Protein AF-A0A9E3ITK4-F1 (afdb_monomer)

Mean predicted aligned error: 8.43 Å

Foldseek 3Di:
DVLQVLCVVQNDPLLNQLSVLLVVLVVQLVVLVVPDPPSLVSSLVSLVVSLVSLVVSCVPDPDNLSVVLSVLSVQLSVLSVVCVVPVVPDPVVSVVSNVVSSVSNSVSSSVNSVCRVVVVVVVVPPPPDDVPPPDD

Structure (mmCIF, N/CA/C/O backbone):
data_AF-A0A9E3ITK4-F1
#
_entry.id   AF-A0A9E3ITK4-F1
#
loop_
_atom_site.group_PDB
_atom_site.id
_atom_site.type_symbol
_atom_site.label_atom_id
_atom_site.label_alt_id
_atom_site.label_comp_id
_atom_site.label_asym_id
_atom_site.label_entity_id
_atom_site.label_seq_id
_atom_site.pdbx_PDB_ins_code
_atom_site.Cartn_x
_atom_site.Cartn_y
_atom_site.Cartn_z
_atom_site.occupancy
_atom_site.B_iso_or_equiv
_atom_site.auth_seq_id
_atom_site.auth_comp_id
_atom_site.auth_asym_id
_atom_site.auth_atom_id
_atom_site.pdbx_PDB_model_num
ATOM 1 N N . MET A 1 1 ? -9.768 1.863 -11.732 1.00 57.06 1 MET A N 1
ATOM 2 C CA . MET A 1 1 ? -10.093 1.076 -12.948 1.00 57.06 1 MET A CA 1
ATOM 3 C C . MET A 1 1 ? -9.324 1.524 -14.190 1.00 57.06 1 MET A C 1
ATOM 5 O O . MET A 1 1 ? -8.684 0.682 -14.803 1.00 57.06 1 MET A O 1
ATOM 9 N N . THR A 1 2 ? -9.279 2.815 -14.541 1.00 59.16 2 THR A N 1
ATOM 10 C CA . THR A 1 2 ? -8.422 3.322 -15.643 1.00 59.16 2 THR A CA 1
ATOM 11 C C . THR A 1 2 ? -6.934 3.012 -15.437 1.00 59.16 2 THR A C 1
ATOM 13 O O . THR A 1 2 ? -6.261 2.573 -16.364 1.00 59.16 2 THR A O 1
ATOM 16 N N . VAL A 1 3 ? -6.450 3.140 -14.198 1.00 62.59 3 VAL A N 1
ATOM 17 C CA . VAL A 1 3 ? -5.078 2.779 -13.801 1.00 62.59 3 VAL A CA 1
ATOM 18 C C . VAL A 1 3 ? -4.764 1.307 -14.089 1.00 62.59 3 VAL A C 1
ATOM 20 O O . VAL A 1 3 ? -3.718 0.998 -14.653 1.00 62.59 3 VAL A O 1
ATOM 23 N N . CYS A 1 4 ? -5.693 0.398 -13.794 1.00 59.06 4 CYS A N 1
ATOM 24 C CA . CYS A 1 4 ? -5.504 -1.034 -14.019 1.00 59.06 4 CYS A CA 1
ATOM 25 C C . CYS A 1 4 ? -5.367 -1.354 -15.513 1.00 59.06 4 CYS A C 1
ATOM 27 O O . CYS A 1 4 ? -4.495 -2.121 -15.906 1.00 59.06 4 CYS A O 1
ATOM 29 N N . VAL A 1 5 ? -6.165 -0.695 -16.359 1.00 62.72 5 VAL A N 1
ATOM 30 C CA . VAL A 1 5 ? -6.051 -0.808 -17.821 1.00 62.72 5 VAL A CA 1
ATOM 31 C C . VAL A 1 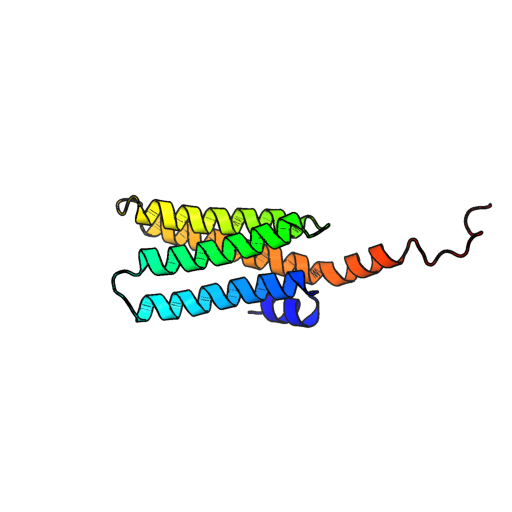5 ? -4.691 -0.294 -18.296 1.00 62.72 5 VAL A C 1
ATOM 33 O O . VAL A 1 5 ? -4.023 -0.962 -19.083 1.00 62.72 5 VAL A O 1
ATOM 36 N N . THR A 1 6 ? -4.229 0.850 -17.777 1.00 60.69 6 THR A N 1
ATOM 37 C CA . THR A 1 6 ? -2.898 1.372 -18.124 1.00 60.69 6 THR A CA 1
ATOM 38 C C . THR A 1 6 ? -1.759 0.473 -17.650 1.00 60.69 6 THR A C 1
ATOM 40 O O . THR A 1 6 ? -0.78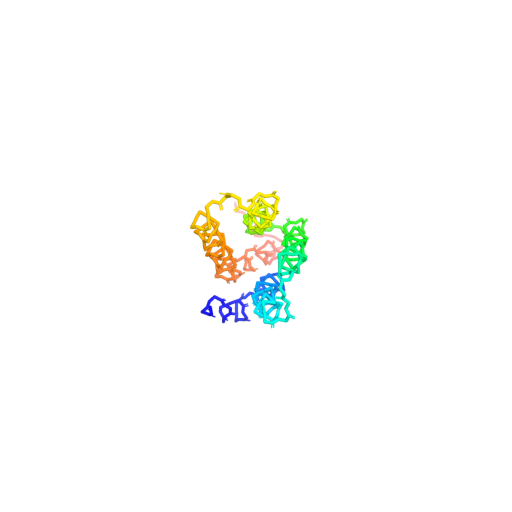1 0.330 -18.375 1.00 60.69 6 THR A O 1
ATOM 43 N N . ALA A 1 7 ? -1.883 -0.174 -16.490 1.00 60.31 7 ALA A N 1
ATOM 44 C CA . ALA A 1 7 ? -0.883 -1.107 -15.979 1.00 60.31 7 ALA A CA 1
ATOM 45 C C . ALA A 1 7 ? -0.829 -2.400 -16.803 1.00 60.31 7 ALA A C 1
ATOM 47 O O . ALA A 1 7 ? 0.252 -2.889 -17.117 1.00 60.31 7 ALA A O 1
ATOM 48 N N . VAL A 1 8 ? -1.974 -2.923 -17.245 1.00 60.84 8 VAL A N 1
ATOM 49 C CA . VAL A 1 8 ? -2.009 -4.091 -18.141 1.00 60.84 8 VAL A CA 1
ATOM 50 C C . VAL A 1 8 ? -1.394 -3.755 -19.505 1.00 60.84 8 VAL A C 1
ATOM 52 O O . VAL A 1 8 ? -0.601 -4.538 -20.034 1.00 60.84 8 VAL A O 1
ATOM 55 N N . TRP A 1 9 ? -1.709 -2.580 -20.060 1.00 54.53 9 TRP A N 1
ATOM 56 C CA . TRP A 1 9 ? -1.233 -2.163 -21.384 1.00 54.53 9 TRP A CA 1
ATOM 57 C C . TRP A 1 9 ? 0.206 -1.630 -21.420 1.00 54.53 9 TRP A C 1
ATOM 59 O O . TRP A 1 9 ? 0.861 -1.766 -22.449 1.00 54.53 9 TRP A O 1
ATOM 69 N N . ARG A 1 10 ? 0.703 -1.001 -20.348 1.00 59.69 10 ARG A N 1
ATOM 70 C CA . ARG A 1 10 ? 2.024 -0.334 -20.322 1.00 59.69 10 ARG A CA 1
ATOM 71 C C . ARG A 1 10 ? 2.942 -0.763 -19.181 1.00 59.69 10 ARG A C 1
ATOM 73 O O . ARG A 1 10 ? 4.135 -0.479 -19.249 1.00 59.69 10 ARG A O 1
ATOM 80 N N . GLY A 1 11 ? 2.413 -1.408 -18.146 1.00 59.12 11 GLY A N 1
ATOM 81 C CA . GLY A 1 11 ? 3.197 -1.911 -17.022 1.00 59.12 11 GLY A CA 1
ATOM 82 C C . GLY A 1 11 ? 4.000 -3.155 -17.395 1.00 59.12 11 GLY A C 1
ATOM 83 O O . GLY A 1 11 ? 3.577 -3.960 -18.232 1.00 59.12 11 GLY A O 1
ATOM 84 N N . ARG A 1 12 ? 5.165 -3.303 -16.764 1.00 71.50 12 ARG A N 1
ATOM 85 C CA . ARG A 1 12 ? 5.997 -4.509 -16.794 1.00 71.50 12 ARG A CA 1
ATOM 86 C C . ARG A 1 12 ? 5.543 -5.435 -15.655 1.00 71.50 12 ARG A C 1
ATOM 88 O O . ARG A 1 12 ? 4.490 -5.225 -15.050 1.00 71.50 12 ARG A O 1
ATOM 95 N N . ASP A 1 13 ? 6.302 -6.491 -15.386 1.00 78.94 13 ASP A N 1
ATOM 96 C CA . ASP A 1 13 ? 5.897 -7.538 -14.440 1.00 78.94 13 ASP A CA 1
ATOM 97 C C . ASP A 1 13 ? 5.666 -7.005 -13.013 1.00 78.94 13 ASP A C 1
ATOM 99 O O . ASP A 1 13 ? 4.706 -7.411 -12.359 1.00 78.94 13 ASP A O 1
ATOM 103 N N . GLU A 1 14 ? 6.466 -6.036 -12.554 1.00 85.62 14 GLU A N 1
ATOM 104 C CA . GLU A 1 14 ? 6.327 -5.434 -11.219 1.00 85.62 14 GLU A CA 1
ATOM 105 C C . GLU A 1 14 ? 5.077 -4.550 -11.092 1.00 85.62 14 GLU A C 1
ATOM 107 O O . GLU A 1 14 ? 4.343 -4.660 -10.110 1.00 85.62 14 GLU A O 1
ATOM 112 N N . GLU A 1 15 ? 4.780 -3.696 -12.081 1.00 85.81 15 GLU A N 1
ATOM 113 C CA . GLU A 1 15 ? 3.583 -2.844 -12.046 1.00 85.81 15 GLU A CA 1
ATOM 1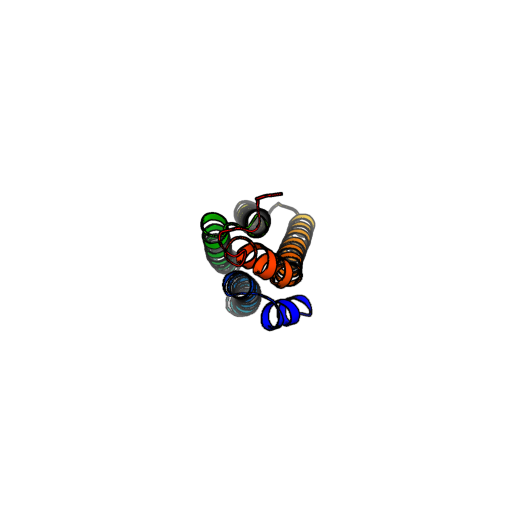14 C C . GLU A 1 15 ? 2.299 -3.675 -12.175 1.00 85.81 15 GLU A C 1
ATOM 116 O O . GLU A 1 15 ? 1.283 -3.366 -11.543 1.00 85.81 15 GLU A O 1
ATOM 121 N N . ARG A 1 16 ? 2.345 -4.758 -12.963 1.00 85.31 16 ARG A N 1
ATOM 122 C CA . ARG A 1 16 ? 1.244 -5.724 -13.083 1.00 85.31 16 ARG A CA 1
ATOM 123 C C . ARG A 1 16 ? 1.010 -6.460 -11.772 1.00 85.31 16 ARG A C 1
ATOM 125 O O . ARG A 1 16 ? -0.141 -6.564 -11.360 1.00 85.31 16 ARG A O 1
ATOM 132 N N . LEU A 1 17 ? 2.073 -6.912 -11.102 1.00 89.31 17 LEU A N 1
ATOM 133 C CA . LEU A 1 17 ? 1.975 -7.563 -9.796 1.00 89.31 17 LEU A CA 1
ATOM 134 C C . LEU A 1 17 ? 1.410 -6.612 -8.733 1.00 89.31 17 LEU A C 1
ATOM 136 O O . LEU A 1 17 ? 0.480 -6.990 -8.027 1.00 89.31 17 LEU A O 1
ATOM 140 N N . ALA A 1 18 ? 1.904 -5.372 -8.661 1.00 91.25 18 ALA A N 1
ATOM 141 C CA . ALA A 1 18 ? 1.385 -4.363 -7.736 1.00 91.25 18 ALA A CA 1
ATOM 142 C C . ALA A 1 18 ? -0.104 -4.071 -7.987 1.00 91.25 18 ALA A C 1
ATOM 144 O O . ALA A 1 18 ? -0.903 -4.047 -7.057 1.00 91.25 18 ALA A O 1
ATOM 145 N N . THR A 1 19 ? -0.496 -3.907 -9.254 1.00 89.31 19 THR A N 1
ATOM 146 C CA . THR A 1 19 ? -1.905 -3.701 -9.629 1.00 89.31 19 THR A CA 1
ATOM 147 C C . THR A 1 19 ? -2.766 -4.907 -9.265 1.00 89.31 19 THR A C 1
ATOM 149 O O . THR A 1 19 ? -3.887 -4.740 -8.790 1.00 89.31 19 THR A O 1
ATOM 152 N N . ALA A 1 20 ? -2.262 -6.120 -9.501 1.00 89.31 20 ALA A N 1
ATOM 153 C CA . ALA A 1 20 ? -2.967 -7.350 -9.173 1.00 89.31 20 ALA A CA 1
ATOM 154 C C . ALA A 1 20 ? -3.158 -7.500 -7.660 1.00 89.31 20 ALA A C 1
ATOM 156 O O . ALA A 1 20 ? -4.247 -7.883 -7.247 1.00 89.31 20 ALA A O 1
ATOM 157 N N . ALA A 1 21 ? -2.152 -7.147 -6.854 1.00 92.12 21 ALA A N 1
ATOM 158 C CA . ALA A 1 21 ? -2.256 -7.136 -5.398 1.00 92.12 21 ALA A CA 1
ATOM 159 C C . ALA A 1 21 ? -3.360 -6.178 -4.922 1.00 92.12 21 ALA A C 1
ATOM 161 O O . ALA A 1 21 ? -4.270 -6.639 -4.247 1.00 92.12 21 ALA A O 1
ATOM 162 N N . ILE A 1 22 ? -3.370 -4.922 -5.398 1.00 92.00 22 ILE A N 1
ATOM 163 C CA . ILE A 1 22 ? -4.415 -3.929 -5.059 1.00 92.00 22 ILE A CA 1
ATOM 164 C C . ILE A 1 22 ? -5.821 -4.432 -5.420 1.00 92.00 22 ILE A C 1
ATOM 166 O O . ILE A 1 22 ? -6.782 -4.248 -4.678 1.00 92.00 22 ILE A O 1
ATOM 170 N N . LEU A 1 23 ? -5.977 -5.054 -6.592 1.00 89.88 23 LEU A N 1
ATOM 171 C CA . LEU A 1 23 ? -7.278 -5.578 -7.019 1.00 89.88 23 LEU A CA 1
ATOM 172 C C . LEU A 1 23 ? -7.706 -6.811 -6.219 1.00 89.88 23 LEU A C 1
ATOM 174 O O . LEU A 1 23 ? -8.896 -6.973 -5.946 1.00 89.88 23 LEU A O 1
ATOM 178 N N . ALA A 1 24 ? -6.757 -7.688 -5.889 1.00 90.62 24 ALA A N 1
ATOM 179 C CA . ALA A 1 24 ? -7.011 -8.883 -5.100 1.00 90.62 24 ALA A CA 1
ATOM 180 C C . ALA A 1 24 ? -7.409 -8.516 -3.670 1.00 90.62 24 ALA A C 1
ATOM 182 O O . ALA A 1 24 ? -8.398 -9.047 -3.178 1.00 90.62 24 ALA A O 1
ATOM 183 N N . ASP A 1 25 ? -6.690 -7.582 -3.057 1.00 90.94 25 ASP A N 1
ATOM 184 C CA . ASP A 1 25 ? -6.974 -7.026 -1.739 1.00 90.94 25 ASP A CA 1
ATOM 185 C C . ASP A 1 25 ? -8.408 -6.494 -1.649 1.00 90.94 25 ASP A C 1
ATOM 187 O O . ASP A 1 25 ? -9.226 -7.022 -0.893 1.00 90.94 25 ASP A O 1
ATOM 191 N N . TRP A 1 26 ? -8.776 -5.587 -2.558 1.00 89.88 26 TRP A N 1
ATOM 192 C CA . TRP A 1 26 ? -10.127 -5.033 -2.621 1.00 89.88 26 TRP A CA 1
ATOM 193 C C . TRP A 1 26 ? -11.213 -6.110 -2.793 1.00 89.88 26 TRP A C 1
ATOM 195 O O . TRP A 1 26 ? -12.269 -6.064 -2.156 1.00 89.88 26 TRP A O 1
ATOM 205 N N . ALA A 1 27 ? -10.968 -7.109 -3.649 1.00 88.62 27 ALA A N 1
ATOM 206 C CA . ALA A 1 27 ? -11.909 -8.203 -3.873 1.00 88.62 27 ALA A CA 1
ATOM 207 C C . ALA A 1 27 ? -12.050 -9.116 -2.642 1.00 88.62 27 ALA A C 1
ATOM 209 O O . ALA A 1 27 ? -13.168 -9.510 -2.289 1.00 88.62 27 ALA A O 1
ATOM 210 N N . LEU A 1 28 ? -10.936 -9.440 -1.980 1.00 87.56 28 LEU A N 1
ATOM 211 C CA . LEU A 1 28 ? -10.924 -10.245 -0.762 1.00 87.56 28 LEU A CA 1
ATOM 212 C C . LEU A 1 28 ? -11.594 -9.500 0.395 1.00 87.56 28 LEU A C 1
ATOM 214 O O . LEU A 1 28 ? -12.381 -10.113 1.115 1.00 87.56 28 LEU A O 1
ATOM 218 N N . ALA A 1 29 ? -11.374 -8.191 0.531 1.00 85.44 29 ALA A N 1
ATOM 219 C CA . ALA A 1 29 ? -12.018 -7.369 1.550 1.00 85.44 29 ALA A CA 1
ATOM 220 C C . ALA A 1 29 ? -13.554 -7.416 1.433 1.00 85.44 29 ALA A C 1
ATOM 222 O O . ALA A 1 29 ? -14.247 -7.645 2.426 1.00 85.44 29 ALA A O 1
ATOM 223 N N . ILE A 1 30 ? -14.106 -7.308 0.214 1.00 85.38 30 ILE A N 1
ATOM 224 C CA . ILE A 1 30 ? -15.557 -7.455 -0.030 1.00 85.38 30 ILE A CA 1
ATOM 225 C C . ILE A 1 30 ? -16.054 -8.842 0.385 1.00 85.38 30 ILE A C 1
ATOM 227 O O . ILE A 1 30 ? -17.142 -8.970 0.953 1.00 85.38 30 ILE A O 1
ATOM 231 N N . PHE A 1 31 ? -15.287 -9.887 0.074 1.00 85.88 31 PHE A N 1
ATOM 232 C CA . PHE A 1 31 ?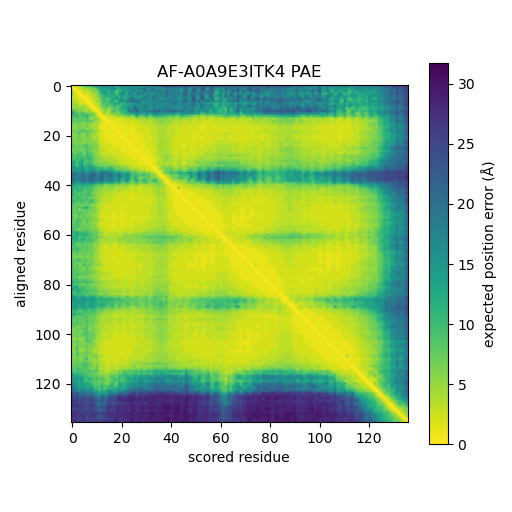 -15.653 -11.257 0.410 1.00 85.88 31 PHE A CA 1
ATOM 233 C C . PHE A 1 31 ? -15.654 -11.486 1.928 1.00 85.88 31 PHE A C 1
ATOM 235 O O . PHE A 1 31 ? -16.644 -11.982 2.467 1.00 85.88 31 PHE A O 1
ATOM 242 N N . VAL A 1 32 ? -14.595 -11.064 2.625 1.00 85.00 32 VAL A N 1
ATOM 243 C CA . VAL A 1 32 ? -14.460 -11.188 4.084 1.00 85.00 32 VAL A CA 1
ATOM 244 C C . VAL A 1 32 ? -15.544 -10.395 4.807 1.00 85.00 32 VAL A C 1
ATOM 246 O O . VAL A 1 32 ? -16.184 -10.934 5.709 1.00 85.00 32 VAL A O 1
ATOM 249 N N . TYR A 1 33 ? -15.828 -9.168 4.361 1.00 81.56 33 TYR A N 1
ATOM 250 C CA . TYR A 1 33 ? -16.888 -8.337 4.934 1.00 81.56 33 TYR A CA 1
ATOM 251 C C . TYR A 1 33 ? -18.269 -9.004 4.871 1.00 81.56 33 TYR A C 1
ATOM 253 O O . TYR A 1 33 ? -19.090 -8.833 5.767 1.00 81.56 33 TYR A O 1
ATOM 261 N N . ARG A 1 34 ? -18.541 -9.790 3.823 1.00 78.19 34 ARG A N 1
ATOM 262 C CA . ARG A 1 34 ? -19.812 -10.517 3.675 1.00 78.19 34 ARG A CA 1
ATOM 263 C C . ARG A 1 34 ? -19.874 -11.815 4.480 1.00 78.19 34 ARG A C 1
ATOM 265 O O . ARG A 1 34 ? -20.973 -12.313 4.709 1.00 78.19 34 ARG A O 1
ATOM 272 N N . ALA A 1 35 ? -18.729 -12.387 4.844 1.00 76.69 35 ALA A N 1
ATOM 273 C CA . ALA A 1 35 ? -18.642 -13.742 5.380 1.00 76.69 35 ALA A CA 1
ATOM 274 C C . ALA A 1 35 ? -18.633 -13.819 6.916 1.00 76.69 35 ALA A C 1
ATOM 276 O O . ALA A 1 35 ? -18.980 -14.868 7.457 1.00 76.69 35 ALA A O 1
ATOM 277 N N . SER A 1 36 ? -18.236 -12.760 7.630 1.00 69.19 36 SER A N 1
ATOM 278 C CA . SER A 1 36 ? -18.022 -12.814 9.084 1.00 69.19 36 SER A CA 1
ATOM 279 C C . SER A 1 36 ? -18.431 -11.524 9.802 1.00 69.19 36 SER A C 1
ATOM 281 O O . SER A 1 36 ? -18.512 -10.468 9.188 1.00 69.19 36 SER A O 1
ATOM 283 N N . GLN A 1 37 ? -18.686 -11.630 11.111 1.00 62.69 37 GLN A N 1
ATOM 284 C CA . GLN A 1 37 ? -18.802 -10.498 12.047 1.00 62.69 37 GLN A CA 1
ATOM 285 C C . GLN A 1 37 ? -17.431 -10.130 12.660 1.00 62.69 37 GLN A C 1
ATOM 287 O O . GLN A 1 37 ? -17.216 -8.993 13.062 1.00 62.69 37 GLN A O 1
ATOM 292 N N . GLU A 1 38 ? -16.479 -11.073 12.671 1.00 65.62 38 GLU A N 1
ATOM 293 C CA . GLU A 1 38 ? -15.075 -10.913 13.102 1.00 65.62 38 GLU A CA 1
ATOM 294 C C . GLU A 1 38 ? -14.213 -10.348 11.950 1.00 65.62 38 GLU A C 1
ATOM 296 O O . GLU A 1 38 ? -13.150 -10.861 11.600 1.00 65.62 38 GLU A O 1
ATOM 301 N N . THR A 1 39 ? -14.725 -9.321 11.273 1.00 67.62 39 THR A N 1
ATOM 302 C CA . THR A 1 39 ? -14.209 -8.818 9.989 1.00 67.62 39 THR A CA 1
ATOM 303 C C . THR A 1 39 ? -12.827 -8.170 10.105 1.00 67.62 39 THR A C 1
ATOM 305 O O . THR A 1 39 ? -12.059 -8.161 9.145 1.00 67.62 39 THR A O 1
ATOM 308 N N . GLN A 1 40 ? -12.485 -7.661 11.291 1.00 73.25 40 GLN A N 1
ATOM 309 C CA . GLN A 1 40 ? -11.282 -6.860 11.527 1.00 73.25 40 GLN A CA 1
ATOM 310 C C . GLN A 1 40 ? -9.983 -7.652 11.314 1.00 73.25 40 GLN A C 1
ATOM 312 O O . GLN A 1 40 ? -9.078 -7.171 10.639 1.00 73.25 40 GLN A O 1
ATOM 317 N N . TRP A 1 41 ? -9.902 -8.886 11.819 1.00 80.81 41 TRP A N 1
ATOM 318 C CA . TRP A 1 41 ? -8.697 -9.716 11.681 1.00 80.81 41 TRP A CA 1
ATOM 319 C C . TRP A 1 41 ? -8.511 -10.269 10.270 1.00 80.81 41 TRP A C 1
ATOM 321 O O . TRP A 1 41 ? -7.383 -10.434 9.812 1.00 80.81 41 TRP A O 1
ATOM 331 N N . GLY A 1 42 ? -9.616 -10.548 9.573 1.00 85.06 42 GLY A N 1
ATOM 332 C CA . GLY A 1 42 ? -9.574 -11.018 8.192 1.00 85.06 42 GLY A CA 1
ATOM 333 C C . GLY A 1 42 ? -9.011 -9.956 7.250 1.00 85.06 42 GLY A C 1
ATOM 334 O O . GLY A 1 42 ? -8.128 -10.274 6.461 1.00 85.06 42 GLY A O 1
ATOM 335 N N . ILE A 1 43 ? -9.475 -8.708 7.379 1.00 85.62 43 ILE A N 1
ATOM 336 C CA . ILE A 1 43 ? -8.966 -7.570 6.597 1.00 85.62 43 ILE A CA 1
ATOM 337 C C . ILE A 1 43 ? -7.485 -7.333 6.907 1.00 85.62 43 ILE A C 1
ATOM 339 O O . ILE A 1 43 ? -6.671 -7.381 5.992 1.00 85.62 43 ILE A O 1
ATOM 343 N N . LEU A 1 44 ? -7.108 -7.279 8.191 1.00 87.25 44 LEU A N 1
ATOM 344 C CA . LEU A 1 44 ? -5.716 -7.063 8.599 1.00 87.25 44 LEU A CA 1
ATOM 345 C C . LEU A 1 44 ? -4.733 -8.076 7.978 1.00 87.25 44 LEU A C 1
ATOM 347 O O . LEU A 1 44 ? -3.611 -7.724 7.613 1.00 87.25 44 LEU A O 1
ATOM 351 N N . MET A 1 45 ? -5.131 -9.348 7.856 1.00 90.00 45 MET A N 1
ATOM 352 C CA . MET A 1 45 ? -4.298 -10.381 7.226 1.00 90.00 45 MET A CA 1
ATOM 353 C C . MET A 1 45 ? -4.144 -10.179 5.713 1.00 90.00 45 MET A C 1
ATOM 355 O O . MET A 1 45 ? -3.085 -10.502 5.166 1.00 90.00 45 MET A O 1
ATOM 359 N N . ILE A 1 46 ? -5.173 -9.656 5.043 1.00 91.62 46 ILE A N 1
ATOM 360 C CA . ILE A 1 46 ? -5.125 -9.311 3.618 1.00 91.62 46 ILE A CA 1
ATOM 361 C C . ILE A 1 46 ? -4.168 -8.127 3.426 1.00 91.62 46 ILE A C 1
ATOM 363 O O . ILE A 1 46 ? -3.226 -8.249 2.638 1.00 91.62 46 ILE A O 1
ATOM 367 N N . ASP A 1 47 ? -4.293 -7.075 4.239 1.00 91.75 47 ASP A N 1
ATOM 368 C CA . ASP A 1 47 ? -3.419 -5.896 4.166 1.00 91.75 47 ASP A CA 1
ATOM 369 C C . ASP A 1 47 ? -1.961 -6.259 4.476 1.00 91.75 47 ASP A C 1
ATOM 371 O O . ASP A 1 47 ? -1.030 -5.765 3.839 1.00 91.75 47 ASP A O 1
ATOM 375 N N . CYS A 1 48 ? -1.732 -7.179 5.424 1.00 94.19 48 CYS A N 1
ATOM 376 C CA . CYS A 1 48 ? -0.399 -7.716 5.710 1.00 94.19 48 CYS A CA 1
ATOM 377 C C . CYS A 1 48 ? 0.214 -8.373 4.466 1.00 94.19 48 CYS A C 1
ATOM 379 O O . CYS A 1 48 ? 1.388 -8.152 4.155 1.00 94.19 48 CYS A O 1
ATOM 381 N N . ALA A 1 49 ? -0.570 -9.186 3.751 1.00 95.19 49 ALA A N 1
ATOM 382 C CA . ALA A 1 49 ? -0.120 -9.849 2.534 1.00 95.19 49 ALA A CA 1
ATOM 383 C C . ALA A 1 49 ? 0.147 -8.836 1.409 1.00 95.19 49 ALA A C 1
ATOM 385 O O . ALA A 1 49 ? 1.190 -8.914 0.753 1.00 95.19 49 ALA A O 1
ATOM 386 N N . GLN A 1 50 ? -0.739 -7.853 1.229 1.00 94.25 50 GLN A N 1
ATOM 387 C CA . GLN A 1 50 ? -0.556 -6.741 0.295 1.00 94.25 50 GLN A CA 1
ATOM 388 C C . GLN A 1 50 ? 0.730 -5.956 0.602 1.00 94.25 50 GLN A C 1
ATOM 390 O O . GLN A 1 50 ? 1.583 -5.778 -0.275 1.00 94.25 50 GLN A O 1
ATOM 395 N N . CYS A 1 51 ? 0.930 -5.558 1.859 1.00 95.19 51 CYS A N 1
ATOM 396 C CA . CYS A 1 51 ? 2.117 -4.832 2.299 1.00 95.19 51 CYS A CA 1
ATOM 397 C C . CYS A 1 51 ? 3.400 -5.651 2.079 1.00 95.19 51 CYS A C 1
ATOM 399 O O . CYS A 1 51 ? 4.414 -5.103 1.641 1.00 95.19 51 CYS A O 1
ATOM 401 N N . ALA A 1 52 ? 3.372 -6.966 2.321 1.00 96.38 52 ALA A N 1
ATOM 402 C CA . ALA A 1 52 ? 4.512 -7.843 2.061 1.00 96.38 52 ALA A CA 1
ATOM 403 C C . ALA A 1 52 ? 4.882 -7.885 0.569 1.00 96.38 52 ALA A C 1
ATOM 405 O O . ALA A 1 52 ? 6.067 -7.829 0.229 1.00 96.38 52 ALA A O 1
ATOM 406 N N . VAL A 1 53 ? 3.887 -7.925 -0.326 1.00 95.50 53 VAL A N 1
ATOM 407 C CA . VAL A 1 53 ? 4.116 -7.839 -1.777 1.00 95.50 53 VAL A CA 1
ATOM 408 C C . VAL A 1 53 ? 4.743 -6.495 -2.141 1.00 95.50 53 VAL A C 1
ATOM 410 O O . VAL A 1 53 ? 5.743 -6.471 -2.857 1.00 95.50 53 VAL A O 1
ATOM 413 N N . PHE A 1 54 ? 4.230 -5.375 -1.629 1.00 96.19 54 PHE A N 1
ATOM 414 C CA . PHE A 1 54 ? 4.796 -4.059 -1.947 1.00 96.19 54 PHE A CA 1
ATOM 415 C C . PHE A 1 54 ? 6.222 -3.888 -1.430 1.00 96.19 54 PHE A C 1
ATOM 417 O O . PHE A 1 54 ? 7.074 -3.391 -2.164 1.00 96.19 54 PHE A O 1
ATOM 424 N N . LEU A 1 55 ? 6.513 -4.353 -0.213 1.00 95.88 55 LEU A N 1
ATOM 425 C CA . LEU A 1 55 ? 7.872 -4.362 0.331 1.00 95.88 55 LEU A CA 1
ATOM 426 C C . LEU A 1 55 ? 8.808 -5.221 -0.520 1.00 95.88 55 LEU A C 1
ATOM 428 O O . LEU A 1 55 ? 9.923 -4.806 -0.830 1.00 95.88 55 LEU A O 1
ATOM 432 N N . TRP A 1 56 ? 8.351 -6.396 -0.948 1.00 96.38 56 TRP A N 1
ATOM 433 C CA . TRP A 1 56 ? 9.122 -7.268 -1.826 1.00 96.38 56 TRP A CA 1
ATOM 434 C C . TRP A 1 56 ? 9.460 -6.596 -3.164 1.00 96.38 56 TRP A C 1
ATOM 436 O O . TRP A 1 56 ? 10.606 -6.686 -3.610 1.00 96.38 56 TRP A O 1
ATOM 446 N N . ILE A 1 57 ? 8.504 -5.880 -3.772 1.00 93.19 57 ILE A N 1
ATOM 447 C CA . ILE A 1 57 ? 8.746 -5.096 -4.994 1.00 93.19 57 ILE A CA 1
ATOM 448 C C . ILE A 1 57 ? 9.735 -3.961 -4.696 1.00 93.19 57 ILE A C 1
ATOM 450 O O . ILE A 1 57 ? 10.705 -3.786 -5.429 1.00 93.19 57 ILE A O 1
ATOM 454 N N . ALA A 1 58 ? 9.546 -3.218 -3.602 1.00 94.62 58 ALA A N 1
ATOM 455 C CA . ALA A 1 58 ? 10.395 -2.084 -3.231 1.00 94.62 58 ALA A CA 1
ATOM 456 C C . ALA A 1 58 ? 11.860 -2.469 -2.990 1.00 94.62 58 ALA A C 1
ATOM 458 O O . ALA A 1 58 ? 12.756 -1.696 -3.316 1.00 94.62 58 ALA A O 1
ATOM 459 N N . LEU A 1 59 ? 12.114 -3.665 -2.454 1.00 93.94 59 LEU A N 1
ATOM 460 C CA . LEU A 1 59 ? 13.468 -4.160 -2.192 1.00 93.94 59 LEU A CA 1
ATOM 461 C C . LEU A 1 59 ? 14.185 -4.696 -3.439 1.00 93.94 59 LEU A C 1
ATOM 463 O O . LEU A 1 59 ? 15.400 -4.882 -3.404 1.00 93.94 59 LEU A O 1
ATOM 467 N N . ARG A 1 60 ? 13.455 -4.994 -4.519 1.00 90.31 60 ARG A N 1
ATOM 468 C CA . ARG A 1 60 ? 14.012 -5.600 -5.743 1.00 90.31 60 ARG A CA 1
ATOM 469 C C . ARG A 1 60 ? 14.040 -4.655 -6.926 1.00 90.31 60 ARG A C 1
ATOM 471 O O . ARG A 1 60 ? 14.917 -4.786 -7.778 1.00 90.31 60 ARG A O 1
ATOM 478 N N . SER A 1 61 ? 13.099 -3.721 -6.974 1.00 87.31 61 SER A N 1
ATOM 479 C CA . SER A 1 61 ? 13.003 -2.794 -8.083 1.00 87.31 61 SER A CA 1
ATOM 480 C C . SER A 1 61 ? 14.172 -1.808 -8.042 1.00 87.31 61 SER A C 1
ATOM 482 O O . SER A 1 61 ? 14.394 -1.153 -7.023 1.00 87.31 61 SER A O 1
ATOM 484 N N . PRO A 1 62 ? 14.887 -1.6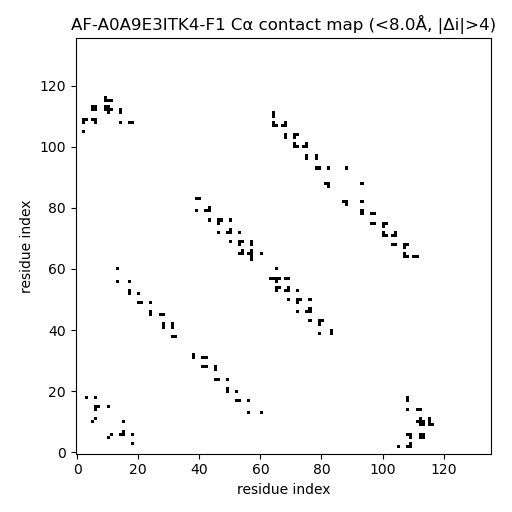05 -9.158 1.00 85.00 62 PRO A N 1
ATOM 485 C CA . PRO A 1 62 ? 15.862 -0.524 -9.277 1.00 85.00 62 PRO A CA 1
ATOM 486 C C . PRO A 1 62 ? 15.188 0.855 -9.404 1.00 85.00 62 PRO A C 1
ATOM 488 O O . PRO A 1 62 ? 15.869 1.875 -9.513 1.00 85.00 62 PRO A O 1
ATOM 491 N N . ARG A 1 63 ? 13.850 0.907 -9.457 1.00 85.25 63 ARG A N 1
ATOM 492 C CA . ARG A 1 63 ? 13.074 2.137 -9.619 1.00 85.25 63 ARG A CA 1
ATOM 493 C C . ARG A 1 63 ? 12.616 2.648 -8.253 1.00 85.25 63 ARG A C 1
ATOM 495 O O . ARG A 1 63 ? 12.270 1.871 -7.378 1.00 85.25 63 ARG A O 1
ATOM 502 N N . TYR A 1 64 ? 12.516 3.967 -8.099 1.00 89.44 64 TYR A N 1
ATOM 503 C CA . TYR A 1 64 ? 12.076 4.587 -6.841 1.00 89.44 64 TYR A CA 1
ATOM 504 C C . TYR A 1 64 ? 10.567 4.485 -6.572 1.00 89.44 64 TYR A C 1
ATOM 506 O O . TYR A 1 64 ? 10.146 4.697 -5.442 1.00 89.44 64 TYR A O 1
ATOM 514 N N . TRP A 1 65 ? 9.740 4.183 -7.580 1.00 92.62 65 TRP A N 1
ATOM 515 C CA . TRP A 1 65 ? 8.276 4.200 -7.449 1.00 92.62 65 TRP A CA 1
ATOM 516 C C . TRP A 1 65 ? 7.674 3.185 -6.455 1.00 92.62 65 TRP A C 1
ATOM 518 O O . TRP A 1 65 ? 6.639 3.519 -5.884 1.00 92.62 65 TRP A O 1
ATOM 528 N N . PRO A 1 66 ? 8.239 1.989 -6.188 1.00 93.88 66 PRO A N 1
ATOM 529 C CA . PRO A 1 66 ? 7.622 1.068 -5.241 1.00 93.88 66 PRO A CA 1
ATOM 530 C C . PRO A 1 66 ? 7.935 1.398 -3.775 1.00 93.88 66 PRO A C 1
ATOM 532 O O . PRO A 1 66 ? 7.252 0.893 -2.892 1.00 93.88 66 PRO A O 1
ATOM 535 N N . LEU A 1 67 ? 8.896 2.285 -3.484 1.00 94.12 67 LEU A N 1
ATOM 536 C CA . LEU A 1 67 ? 9.122 2.787 -2.121 1.00 94.12 67 LEU A CA 1
ATOM 537 C C . LEU A 1 67 ? 7.897 3.529 -1.554 1.00 94.12 67 LEU A C 1
ATOM 539 O O . LEU A 1 67 ? 7.413 3.121 -0.498 1.00 94.12 67 LEU A O 1
ATOM 543 N N . PRO A 1 68 ? 7.349 4.572 -2.219 1.00 95.88 68 PRO A N 1
ATOM 544 C CA . PRO A 1 68 ? 6.123 5.207 -1.747 1.00 95.88 68 PRO A CA 1
ATOM 545 C C . PRO A 1 68 ? 4.935 4.237 -1.763 1.00 95.88 68 PRO A C 1
ATOM 547 O O . PRO A 1 68 ? 4.106 4.313 -0.866 1.00 95.88 68 PRO A O 1
ATOM 550 N N . LEU A 1 69 ? 4.884 3.274 -2.695 1.00 96.56 69 LEU A N 1
ATOM 551 C CA . LEU A 1 69 ? 3.849 2.232 -2.696 1.00 96.56 69 LEU A CA 1
ATOM 552 C C . LEU A 1 69 ? 3.856 1.423 -1.390 1.00 96.56 69 LEU A C 1
ATOM 554 O O . LEU A 1 69 ? 2.825 1.291 -0.737 1.00 96.56 69 LEU A O 1
ATOM 558 N N . ALA A 1 70 ? 5.023 0.909 -0.998 1.00 96.75 70 ALA A N 1
ATOM 559 C CA . ALA A 1 70 ? 5.175 0.143 0.232 1.00 96.75 70 ALA A CA 1
ATOM 560 C C . ALA A 1 70 ? 4.901 0.997 1.477 1.00 96.75 70 ALA A C 1
ATOM 562 O O . ALA A 1 70 ? 4.294 0.510 2.425 1.00 96.75 70 ALA A O 1
ATOM 563 N N . ALA A 1 71 ? 5.294 2.274 1.464 1.00 96.75 71 ALA A N 1
ATOM 564 C CA . ALA A 1 71 ? 5.000 3.196 2.557 1.00 96.75 71 ALA A CA 1
ATOM 565 C C . ALA A 1 71 ? 3.490 3.425 2.733 1.00 96.75 71 ALA A C 1
ATOM 567 O O . ALA A 1 71 ? 2.998 3.369 3.856 1.00 96.75 71 ALA A O 1
ATOM 568 N N . PHE A 1 72 ? 2.745 3.643 1.644 1.00 97.06 72 PHE A N 1
ATOM 569 C CA . PHE A 1 72 ? 1.293 3.823 1.717 1.00 97.06 72 PHE A CA 1
ATOM 570 C C . PHE A 1 72 ? 0.572 2.537 2.133 1.00 97.06 72 PHE A C 1
ATOM 572 O O . PHE A 1 72 ? -0.302 2.609 2.988 1.00 97.06 72 PHE A O 1
ATOM 579 N N . GLY A 1 73 ? 0.988 1.371 1.624 1.00 95.75 73 GLY A N 1
ATOM 580 C CA . GLY A 1 73 ? 0.422 0.088 2.063 1.00 95.75 73 GLY A CA 1
ATOM 581 C C . GLY A 1 73 ? 0.715 -0.221 3.535 1.00 95.75 73 GLY A C 1
ATOM 582 O O . GLY A 1 73 ? -0.114 -0.795 4.230 1.00 95.75 73 GLY A O 1
ATOM 583 N N . LEU A 1 74 ? 1.866 0.217 4.056 1.00 96.19 74 LEU A N 1
ATOM 584 C CA . LEU A 1 74 ? 2.155 0.120 5.487 1.00 96.19 74 LEU A CA 1
ATOM 585 C C . LEU A 1 74 ? 1.270 1.065 6.315 1.00 96.19 74 LEU A C 1
ATOM 587 O O . LEU A 1 74 ? 0.834 0.688 7.398 1.00 96.19 74 LEU A O 1
ATOM 591 N N . LEU A 1 75 ? 1.004 2.284 5.836 1.00 96.25 75 LEU A N 1
ATOM 592 C CA . LEU A 1 75 ? 0.109 3.227 6.519 1.00 96.25 75 LEU A CA 1
ATOM 593 C C . LEU A 1 75 ? -1.339 2.725 6.561 1.00 96.25 75 LEU A C 1
ATOM 595 O O . LEU A 1 75 ? -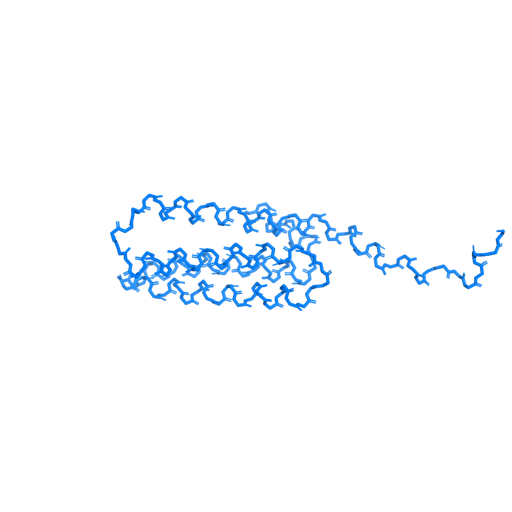1.994 2.900 7.586 1.00 96.25 75 LEU A O 1
ATOM 599 N N . GLU A 1 76 ? -1.808 2.079 5.495 1.00 93.62 76 GLU A N 1
ATOM 600 C CA . GLU A 1 76 ? -3.092 1.366 5.433 1.00 93.62 76 GLU A CA 1
ATOM 601 C C . GLU A 1 76 ? -3.145 0.266 6.507 1.00 93.62 76 GLU A C 1
ATOM 603 O O . GLU A 1 76 ? -3.937 0.338 7.447 1.00 93.62 76 GLU A O 1
ATOM 608 N N . LEU A 1 77 ? -2.170 -0.651 6.499 1.00 94.00 77 LEU A N 1
ATOM 609 C CA . LEU A 1 77 ? -2.054 -1.712 7.504 1.00 94.00 77 LEU A CA 1
ATOM 610 C C . LEU A 1 77 ? -2.022 -1.178 8.950 1.00 94.00 77 LEU A C 1
ATOM 612 O O . LEU A 1 77 ? -2.671 -1.724 9.845 1.00 94.00 77 LEU A O 1
ATOM 616 N N . LEU A 1 78 ? -1.261 -0.111 9.207 1.00 94.25 78 LEU A N 1
ATOM 617 C CA . LEU A 1 78 ? -1.176 0.501 10.535 1.00 94.25 78 LEU A CA 1
ATOM 618 C C . LEU A 1 78 ? -2.481 1.192 10.945 1.00 94.25 78 LEU A C 1
ATOM 620 O O . LEU A 1 78 ? -2.795 1.226 12.134 1.00 94.25 78 LEU A O 1
ATOM 624 N N . THR A 1 79 ? -3.243 1.722 9.988 1.00 92.38 79 THR A N 1
ATOM 625 C CA . THR A 1 79 ? -4.552 2.341 10.230 1.00 92.38 79 THR A CA 1
ATOM 626 C C . THR A 1 79 ? -5.572 1.280 10.648 1.00 92.38 79 THR A C 1
ATOM 628 O O . THR A 1 79 ? -6.251 1.454 11.666 1.00 92.38 79 THR A O 1
ATOM 631 N N . HIS A 1 80 ? -5.595 0.133 9.964 1.00 89.81 80 HIS A N 1
ATOM 632 C CA . HIS A 1 80 ? -6.372 -1.036 10.381 1.00 89.81 80 HIS A CA 1
ATOM 633 C C . HIS A 1 80 ? -5.964 -1.550 11.761 1.00 89.81 80 HIS A C 1
ATOM 635 O O . HIS A 1 80 ? -6.824 -1.780 12.615 1.00 89.81 80 HIS A O 1
ATOM 641 N N . LEU A 1 81 ? -4.659 -1.675 12.020 1.00 90.50 81 LEU A N 1
ATOM 642 C CA . LEU A 1 81 ? -4.157 -2.133 13.313 1.00 90.50 81 LEU A CA 1
ATOM 643 C C . LEU A 1 81 ? -4.543 -1.177 14.451 1.00 90.50 81 LEU A C 1
ATOM 645 O O . LEU A 1 81 ? -4.961 -1.631 15.514 1.00 90.50 81 LEU A O 1
ATOM 649 N N . ALA A 1 82 ? -4.440 0.135 14.231 1.00 90.25 82 ALA A N 1
ATOM 650 C CA . ALA A 1 82 ? -4.823 1.141 15.217 1.00 90.25 82 ALA A CA 1
ATOM 651 C C . ALA A 1 82 ? -6.321 1.075 15.542 1.00 90.25 82 ALA A C 1
ATOM 653 O O . ALA A 1 82 ? -6.692 1.106 16.712 1.00 90.25 82 ALA A O 1
ATOM 654 N N . HIS A 1 83 ? -7.176 0.932 14.526 1.00 87.25 83 HIS A N 1
ATOM 655 C CA . HIS A 1 83 ? -8.620 0.827 14.733 1.00 87.25 83 HIS A CA 1
ATOM 656 C C . HIS A 1 83 ? -9.035 -0.500 15.391 1.00 87.25 83 HIS A C 1
ATOM 658 O O . HIS A 1 83 ? -9.972 -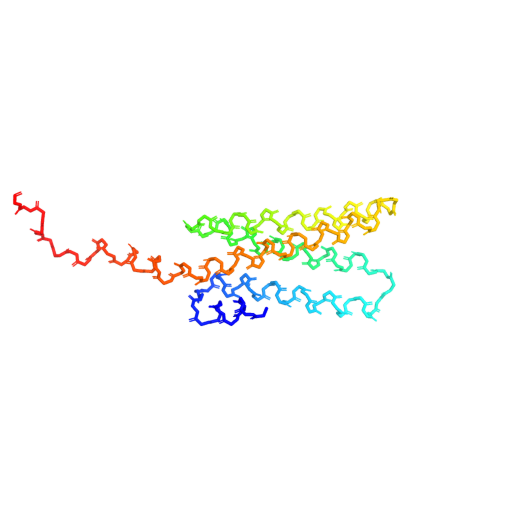0.525 16.187 1.00 87.25 83 HIS A O 1
ATOM 664 N N . ALA A 1 84 ? -8.329 -1.597 15.096 1.00 85.31 84 ALA A N 1
ATOM 665 C CA . ALA A 1 84 ? -8.545 -2.889 15.745 1.00 85.31 84 ALA A CA 1
ATOM 666 C C . ALA A 1 84 ? -8.081 -2.893 17.214 1.00 85.31 84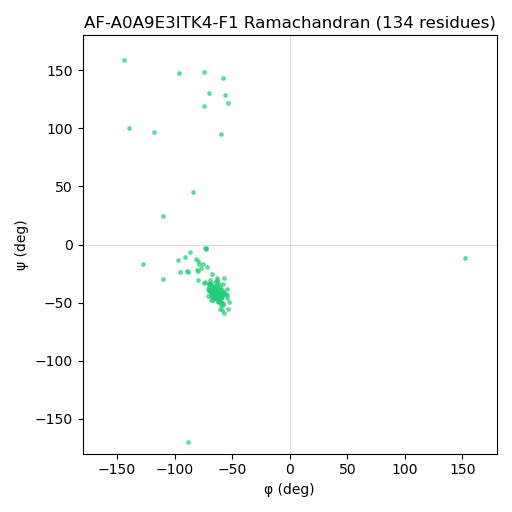 ALA A C 1
ATOM 668 O O . ALA A 1 84 ? -8.715 -3.522 18.059 1.00 85.31 84 ALA A O 1
ATOM 669 N N . ALA A 1 85 ? -6.987 -2.191 17.527 1.00 87.94 85 ALA A N 1
ATOM 670 C CA . ALA A 1 85 ? -6.477 -2.060 18.890 1.00 87.94 85 ALA A CA 1
ATOM 671 C C . ALA A 1 85 ? -7.318 -1.102 19.749 1.00 87.94 85 ALA A C 1
ATOM 673 O O . ALA A 1 85 ? -7.448 -1.316 20.954 1.00 87.94 85 ALA A O 1
ATOM 674 N N . ASP A 1 86 ? -7.883 -0.059 19.137 1.00 86.69 86 ASP A N 1
ATOM 675 C CA . ASP A 1 86 ? -8.713 0.931 19.812 1.00 86.69 86 ASP A CA 1
ATOM 676 C C . ASP A 1 86 ? -9.921 1.338 18.954 1.00 86.69 86 ASP A C 1
ATOM 678 O O . ASP A 1 86 ? -9.859 2.196 18.068 1.00 86.69 86 ASP A O 1
ATOM 682 N N . THR A 1 87 ? -11.076 0.758 19.278 1.00 81.81 87 THR A N 1
ATOM 683 C CA . THR A 1 87 ? -12.343 1.062 18.604 1.00 81.81 87 THR A CA 1
ATOM 684 C C . THR A 1 87 ? -12.916 2.434 18.976 1.00 81.81 87 THR A C 1
ATOM 686 O O . THR A 1 87 ? -13.951 2.820 18.435 1.00 81.81 87 THR A O 1
ATOM 689 N N . THR A 1 88 ? -12.296 3.175 19.904 1.00 87.31 88 THR A N 1
ATOM 690 C CA . THR A 1 88 ? -12.696 4.555 20.230 1.00 87.31 88 THR A CA 1
ATOM 691 C C . THR A 1 88 ? -12.170 5.571 19.218 1.00 87.31 88 THR A C 1
ATOM 693 O O . THR A 1 88 ? -12.671 6.699 19.157 1.00 87.31 88 THR A O 1
ATOM 696 N N . VAL A 1 89 ? -11.213 5.168 18.371 1.00 84.50 89 VAL A N 1
ATOM 697 C CA . VAL A 1 89 ? -10.776 5.956 17.218 1.00 84.50 89 VAL A CA 1
ATOM 698 C C . VAL A 1 89 ? -11.983 6.267 16.336 1.00 84.50 89 VAL A C 1
ATOM 700 O O . VAL A 1 89 ? -12.746 5.382 15.948 1.00 84.50 89 VAL A O 1
ATOM 703 N N . SER A 1 90 ? -12.149 7.548 16.003 1.00 88.94 90 SER A N 1
ATOM 704 C CA . SER A 1 90 ? -13.255 8.017 15.169 1.00 88.94 90 SER A CA 1
ATOM 705 C C . SER A 1 90 ? -13.324 7.237 13.856 1.00 88.94 90 SER A C 1
ATOM 707 O O . SER A 1 90 ? -12.394 7.288 13.048 1.00 88.94 90 SER A O 1
ATOM 709 N N . GLY A 1 91 ? -14.463 6.586 13.600 1.00 87.25 91 GLY A N 1
ATOM 710 C CA . GLY A 1 91 ? -14.703 5.867 12.345 1.00 87.25 91 GLY A CA 1
ATOM 711 C C . GLY A 1 91 ? -14.554 6.761 11.108 1.00 87.25 91 GLY A C 1
ATOM 712 O O . GLY A 1 91 ? -14.115 6.297 10.061 1.00 87.25 91 GLY A O 1
ATOM 713 N N . TRP A 1 92 ? -14.826 8.065 11.235 1.00 91.12 92 TRP A N 1
ATOM 714 C CA . TRP A 1 92 ? -14.581 9.033 10.161 1.00 91.12 92 TRP A CA 1
ATOM 715 C C . TRP A 1 92 ? -13.096 9.256 9.889 1.00 91.12 92 TRP A C 1
ATOM 717 O O . TRP A 1 92 ? -12.708 9.364 8.727 1.00 91.12 92 TRP A O 1
ATOM 727 N N . ALA A 1 93 ? -12.269 9.324 10.934 1.00 90.94 93 ALA A N 1
ATOM 728 C CA . ALA A 1 93 ? -10.824 9.461 10.775 1.00 90.94 93 ALA A CA 1
ATOM 729 C C . ALA A 1 93 ? -10.234 8.211 10.111 1.00 90.94 93 ALA A C 1
ATOM 731 O O . ALA A 1 93 ? -9.455 8.340 9.172 1.00 90.94 93 ALA A O 1
ATOM 732 N N . TYR A 1 94 ? -10.686 7.030 10.541 1.00 89.75 94 TYR A N 1
ATOM 733 C CA . TYR A 1 94 ? -10.338 5.745 9.939 1.00 89.75 94 TYR A CA 1
ATOM 734 C C . TYR A 1 94 ? -10.697 5.701 8.443 1.00 89.75 94 TYR A C 1
ATOM 736 O O . TYR A 1 94 ? -9.803 5.618 7.610 1.00 89.75 94 TYR A O 1
ATOM 744 N N . ILE A 1 95 ? -11.974 5.887 8.077 1.00 89.44 95 ILE A N 1
ATOM 745 C CA . ILE A 1 95 ? -12.416 5.824 6.669 1.00 89.44 95 ILE A CA 1
ATOM 746 C C . ILE A 1 95 ? -11.699 6.870 5.801 1.00 89.44 95 ILE A C 1
ATOM 748 O O . ILE A 1 95 ? -11.357 6.600 4.652 1.00 89.44 95 ILE A O 1
ATOM 752 N N . THR A 1 96 ? -11.464 8.072 6.334 1.00 93.75 96 THR A N 1
ATOM 753 C CA . THR A 1 96 ? -10.776 9.131 5.582 1.00 93.75 96 THR A CA 1
ATOM 754 C C . THR A 1 96 ? -9.313 8.772 5.328 1.00 93.75 96 THR A C 1
ATOM 756 O O . THR A 1 96 ? -8.834 8.972 4.213 1.00 93.75 96 THR A O 1
ATOM 759 N N . ALA A 1 97 ? -8.611 8.237 6.330 1.00 93.69 97 ALA A N 1
ATOM 760 C CA . ALA A 1 97 ? -7.233 7.778 6.182 1.00 93.69 97 ALA A CA 1
ATOM 761 C C . ALA A 1 97 ? -7.137 6.652 5.142 1.00 93.69 97 ALA A C 1
ATOM 763 O O . ALA A 1 97 ? -6.365 6.779 4.193 1.00 93.69 97 ALA A O 1
ATOM 764 N N . GLU A 1 98 ? -8.004 5.642 5.249 1.00 91.31 98 GLU A N 1
ATOM 765 C CA . GLU A 1 98 ? -8.115 4.538 4.285 1.00 91.31 98 GLU A CA 1
ATOM 766 C C . GLU A 1 98 ? -8.299 5.045 2.846 1.00 91.31 98 GLU A C 1
ATOM 768 O O . GLU A 1 98 ? -7.544 4.689 1.939 1.00 91.31 98 GLU A O 1
ATOM 773 N N . MET A 1 99 ? -9.239 5.976 2.626 1.00 93.12 99 MET A N 1
ATOM 774 C CA . MET A 1 99 ? -9.448 6.570 1.301 1.00 93.12 99 MET A CA 1
ATOM 775 C C . MET A 1 99 ? -8.191 7.272 0.776 1.00 93.12 99 MET A C 1
ATOM 777 O O . MET A 1 99 ? -7.856 7.127 -0.402 1.00 93.12 99 MET A O 1
ATOM 781 N N . ILE A 1 100 ? -7.494 8.037 1.620 1.00 96.62 100 ILE A N 1
ATOM 782 C CA . ILE A 1 100 ? -6.279 8.760 1.225 1.00 96.62 100 ILE A CA 1
ATOM 783 C C . ILE A 1 100 ? -5.186 7.773 0.796 1.00 96.62 100 ILE A C 1
ATOM 785 O O . ILE A 1 100 ? -4.615 7.943 -0.286 1.00 96.62 100 ILE A O 1
ATOM 789 N N . TRP A 1 101 ? -4.914 6.738 1.595 1.00 95.38 101 TRP A N 1
ATOM 790 C CA . TRP A 1 101 ? -3.874 5.747 1.297 1.00 95.38 101 TRP A CA 1
ATOM 791 C C . TRP A 1 101 ? -4.194 4.959 0.028 1.00 95.38 101 TRP A C 1
ATOM 793 O O . TRP A 1 101 ? -3.357 4.901 -0.876 1.00 95.38 101 TRP A O 1
ATOM 803 N N . SER A 1 102 ? -5.436 4.497 -0.118 1.00 91.94 102 SER A N 1
ATOM 804 C CA . SER A 1 102 ? -5.931 3.831 -1.326 1.00 91.94 102 SER A CA 1
ATOM 805 C C . SER A 1 102 ? -5.729 4.672 -2.599 1.00 91.94 102 SER A C 1
ATOM 807 O O . SER A 1 102 ? -5.243 4.175 -3.622 1.00 91.94 102 SER A O 1
ATOM 809 N N . TYR A 1 103 ? -6.050 5.973 -2.572 1.00 94.00 103 TYR A N 1
ATOM 810 C CA . TYR A 1 103 ? -5.824 6.839 -3.737 1.00 94.00 103 TYR A CA 1
ATOM 811 C C . TYR A 1 103 ? -4.339 7.046 -4.042 1.00 94.00 103 TYR A C 1
ATOM 813 O O . TYR A 1 103 ? -3.959 7.095 -5.215 1.00 94.00 103 TYR A O 1
ATOM 821 N N . LEU A 1 104 ? -3.491 7.140 -3.017 1.00 96.25 104 LEU A N 1
ATOM 822 C CA . LEU A 1 104 ? -2.045 7.288 -3.182 1.00 96.25 104 LEU A CA 1
ATOM 823 C C . LEU A 1 104 ? -1.378 6.008 -3.710 1.00 96.25 104 LEU A C 1
ATOM 825 O O . LEU A 1 104 ? -0.464 6.101 -4.538 1.00 96.25 104 LEU A O 1
ATOM 829 N N . LEU A 1 105 ? -1.869 4.825 -3.330 1.00 94.50 105 LEU A N 1
ATOM 830 C CA . LEU A 1 105 ? -1.470 3.544 -3.922 1.00 94.50 105 LEU A CA 1
ATOM 831 C C . LEU A 1 105 ? -1.781 3.517 -5.423 1.00 94.50 105 LEU A C 1
ATOM 833 O O . LEU A 1 105 ? -0.889 3.294 -6.249 1.00 94.50 105 LEU A O 1
ATOM 837 N N . LEU A 1 106 ? -3.027 3.830 -5.796 1.00 91.75 106 LEU A N 1
ATOM 838 C CA . LEU A 1 106 ? -3.451 3.883 -7.198 1.00 91.75 106 LEU A CA 1
ATOM 839 C C . LEU A 1 106 ? -2.674 4.929 -8.001 1.00 91.75 106 LEU A C 1
ATOM 841 O O . LEU A 1 106 ? -2.292 4.672 -9.145 1.00 91.75 106 LEU A O 1
ATOM 845 N N . PHE A 1 107 ? -2.419 6.098 -7.413 1.00 93.19 107 PHE A N 1
ATOM 846 C CA . PHE A 1 107 ? -1.617 7.141 -8.041 1.00 93.19 107 PHE A CA 1
ATOM 847 C C . PHE A 1 107 ? -0.190 6.656 -8.308 1.00 93.19 107 PHE A C 1
ATOM 849 O O . PHE A 1 107 ? 0.306 6.792 -9.426 1.00 93.19 107 PHE A O 1
ATOM 856 N N . THR A 1 108 ? 0.444 6.033 -7.314 1.00 94.00 108 THR A N 1
ATOM 857 C CA . THR A 1 108 ? 1.808 5.503 -7.420 1.00 94.00 108 THR A CA 1
ATOM 858 C C . THR A 1 108 ? 1.927 4.458 -8.528 1.00 94.00 108 THR A C 1
ATOM 860 O O . THR A 1 108 ? 2.790 4.578 -9.401 1.00 94.00 108 THR A O 1
ATOM 863 N N . VAL A 1 109 ? 1.030 3.467 -8.555 1.00 91.12 109 VAL A N 1
ATOM 864 C CA . VAL A 1 109 ? 1.031 2.421 -9.594 1.00 91.12 109 VAL A CA 1
ATOM 865 C C . VAL A 1 109 ? 0.689 2.991 -10.972 1.00 91.12 109 VAL A C 1
ATOM 867 O O . VAL A 1 109 ? 1.290 2.599 -11.977 1.00 91.12 109 VAL A O 1
ATOM 870 N N . GLY A 1 110 ? -0.236 3.952 -11.046 1.00 88.62 110 GLY A N 1
ATOM 871 C CA . GLY A 1 110 ? -0.568 4.648 -12.289 1.00 88.62 110 GLY A CA 1
ATOM 872 C C . GLY A 1 110 ? 0.613 5.437 -12.847 1.00 88.62 110 GLY A C 1
ATOM 873 O O . GLY A 1 110 ? 0.923 5.330 -14.035 1.00 88.62 110 GLY A O 1
ATOM 874 N N . TYR A 1 111 ? 1.329 6.160 -11.988 1.00 90.50 111 TYR A N 1
ATOM 875 C CA . TYR A 1 111 ? 2.555 6.865 -12.348 1.00 90.50 111 TYR A CA 1
ATOM 876 C C . TYR A 1 111 ? 3.653 5.899 -12.819 1.00 90.50 111 TYR A C 1
ATOM 878 O O . TYR A 1 111 ? 4.278 6.126 -13.862 1.00 90.50 111 TYR A O 1
ATOM 886 N N . ALA A 1 112 ? 3.859 4.792 -12.101 1.00 88.25 112 ALA A N 1
ATOM 887 C CA . ALA A 1 112 ? 4.831 3.763 -12.462 1.00 88.25 112 ALA A CA 1
ATOM 888 C C . ALA A 1 112 ? 4.543 3.154 -13.842 1.00 88.25 112 ALA A C 1
ATOM 890 O O . ALA A 1 112 ? 5.440 3.074 -14.687 1.00 88.25 112 ALA A O 1
ATOM 891 N N . SER A 1 113 ? 3.273 2.824 -14.094 1.00 87.75 113 SER A N 1
ATOM 892 C CA . SER A 1 113 ? 2.784 2.274 -15.363 1.00 87.75 113 SER A CA 1
ATOM 893 C C . SER A 1 113 ? 2.907 3.275 -16.512 1.00 87.75 113 SER A C 1
ATOM 895 O O . SER A 1 113 ? 3.271 2.913 -17.629 1.00 87.75 113 SER A O 1
ATOM 897 N N . TRP A 1 114 ? 2.643 4.558 -16.253 1.00 84.81 114 TRP A N 1
ATOM 898 C CA . TRP A 1 114 ? 2.776 5.620 -17.253 1.00 84.81 114 TRP A CA 1
ATOM 899 C C . TRP A 1 114 ? 4.232 5.889 -17.651 1.00 84.81 114 TRP A C 1
ATOM 901 O O . TRP A 1 114 ? 4.523 6.231 -18.800 1.00 84.81 114 TRP A O 1
ATOM 911 N N . THR A 1 115 ? 5.159 5.753 -16.704 1.00 85.44 115 THR A N 1
ATOM 912 C CA . THR A 1 115 ? 6.592 6.011 -16.911 1.00 85.44 115 THR A CA 1
ATOM 913 C C . THR A 1 115 ? 7.380 4.776 -17.359 1.00 85.44 115 THR A C 1
ATOM 915 O O . THR A 1 115 ? 8.521 4.926 -17.793 1.00 85.44 115 THR A O 1
ATOM 918 N N . ALA A 1 116 ? 6.787 3.578 -17.311 1.00 82.56 116 ALA A N 1
ATOM 919 C CA . ALA A 1 116 ? 7.447 2.318 -17.658 1.00 82.56 116 ALA A CA 1
ATOM 920 C C . ALA A 1 116 ? 8.065 2.274 -19.078 1.00 82.56 116 ALA A C 1
ATOM 922 O O . ALA A 1 116 ? 9.213 1.834 -19.180 1.00 82.56 116 ALA A O 1
ATOM 923 N N . PRO A 1 117 ? 7.415 2.778 -20.155 1.00 76.69 117 PRO A N 1
ATOM 924 C CA . PRO A 1 117 ? 8.015 2.773 -21.496 1.00 76.69 117 PRO A CA 1
ATOM 925 C C . PRO A 1 117 ? 9.297 3.613 -21.591 1.00 76.69 117 PRO A C 1
ATOM 927 O O . PRO A 1 117 ? 10.304 3.148 -22.112 1.00 76.69 117 PRO A O 1
ATOM 930 N N . ARG A 1 118 ? 9.295 4.814 -20.991 1.00 71.19 118 ARG A N 1
ATOM 931 C CA . ARG A 1 118 ? 10.454 5.729 -20.988 1.00 71.19 118 ARG A CA 1
ATOM 932 C C . ARG A 1 118 ? 11.659 5.137 -20.255 1.00 71.19 118 ARG A C 1
ATOM 934 O O . ARG A 1 118 ? 12.800 5.369 -20.635 1.00 71.19 118 ARG A O 1
ATOM 941 N N . TYR A 1 119 ? 11.409 4.366 -19.197 1.00 68.25 119 TYR A N 1
ATOM 942 C CA . TYR A 1 119 ? 12.481 3.692 -18.468 1.00 68.25 119 TYR A CA 1
ATOM 943 C C . TYR A 1 119 ? 13.092 2.550 -19.291 1.00 68.25 119 TYR A C 1
ATOM 945 O O . TYR A 1 119 ? 14.313 2.404 -19.315 1.00 68.25 119 TYR A O 1
ATOM 953 N N . ALA A 1 120 ? 12.266 1.776 -20.005 1.00 68.50 120 ALA A N 1
ATOM 954 C CA . ALA A 1 120 ? 12.750 0.710 -20.881 1.00 68.50 120 ALA A CA 1
ATOM 955 C C . ALA A 1 120 ? 13.698 1.247 -21.968 1.00 68.50 120 ALA A C 1
ATOM 957 O O . ALA A 1 120 ? 14.753 0.657 -22.190 1.00 68.50 120 ALA A O 1
ATOM 958 N N . GLU A 1 121 ? 13.378 2.396 -22.567 1.00 69.75 121 GLU A N 1
ATOM 959 C CA . GLU A 1 121 ? 14.241 3.075 -23.545 1.00 69.75 121 GLU A CA 1
ATOM 960 C C . GLU A 1 121 ? 15.595 3.478 -22.930 1.00 69.75 121 GLU A C 1
ATOM 962 O O . GLU A 1 121 ? 16.642 3.128 -23.471 1.00 69.75 121 GLU A O 1
ATOM 967 N N . SER A 1 122 ? 15.596 4.090 -21.737 1.00 65.25 122 SER A N 1
ATOM 968 C CA . SER A 1 122 ? 16.834 4.518 -21.058 1.00 65.25 122 SER A CA 1
ATOM 969 C C . SER A 1 122 ? 17.778 3.371 -20.671 1.00 65.25 122 SER A C 1
ATOM 971 O O . SER A 1 122 ? 18.994 3.549 -20.632 1.00 65.25 122 SER A O 1
ATOM 973 N N . THR A 1 123 ? 17.244 2.173 -20.405 1.00 63.72 123 THR A N 1
ATOM 974 C CA . THR A 1 123 ? 18.067 0.992 -20.091 1.00 63.72 123 THR A CA 1
ATOM 975 C C . THR A 1 123 ? 18.728 0.359 -21.317 1.00 63.72 123 THR A C 1
ATOM 977 O O . THR A 1 123 ? 19.708 -0.363 -21.161 1.00 63.72 123 THR A O 1
ATOM 980 N N . VAL A 1 124 ? 18.216 0.614 -22.526 1.00 61.88 124 VAL A N 1
ATOM 981 C CA . VAL A 1 124 ? 18.736 0.033 -23.779 1.00 61.88 124 VAL A CA 1
ATOM 982 C C . VAL A 1 124 ? 19.861 0.892 -24.387 1.00 61.88 124 VAL A C 1
ATOM 984 O O . VAL A 1 124 ? 20.716 0.377 -25.107 1.00 61.88 124 VAL A O 1
ATOM 987 N N . GLU A 1 125 ? 19.914 2.188 -24.068 1.00 58.25 125 GLU A N 1
ATOM 988 C CA . GLU A 1 125 ? 20.770 3.171 -24.752 1.00 58.25 125 GLU A CA 1
ATOM 989 C C . GLU A 1 125 ? 22.306 3.106 -24.502 1.00 58.25 125 GLU A C 1
ATOM 991 O O . GLU A 1 125 ? 23.046 3.570 -25.368 1.00 58.25 125 GLU A O 1
ATOM 996 N N . PRO A 1 126 ? 22.877 2.490 -23.442 1.00 54.53 126 PRO A N 1
ATOM 997 C CA . PRO A 1 126 ? 24.343 2.469 -23.282 1.00 54.53 126 PRO A CA 1
ATOM 998 C C . PRO A 1 126 ? 25.080 1.418 -24.130 1.00 54.53 126 PRO A C 1
ATOM 1000 O O . PRO A 1 126 ? 26.278 1.555 -24.371 1.00 54.53 126 PRO A O 1
ATOM 1003 N N . THR A 1 127 ? 24.409 0.343 -24.555 1.00 56.09 127 THR A N 1
ATOM 1004 C CA . THR A 1 127 ? 25.066 -0.814 -25.206 1.00 56.09 127 THR A CA 1
ATOM 1005 C C . THR A 1 127 ? 25.010 -0.754 -26.736 1.00 56.09 127 THR A C 1
ATOM 1007 O O . THR A 1 127 ? 25.728 -1.488 -27.408 1.00 56.09 127 THR A O 1
ATOM 1010 N N . ALA A 1 128 ? 24.176 0.128 -27.297 1.00 56.56 128 ALA A N 1
ATOM 1011 C CA . ALA A 1 128 ? 23.975 0.260 -28.740 1.00 56.56 128 ALA A CA 1
ATOM 1012 C C . ALA A 1 128 ? 24.979 1.202 -29.431 1.00 56.56 128 ALA A C 1
ATOM 1014 O O . ALA A 1 128 ? 24.990 1.284 -30.660 1.00 56.56 128 ALA A O 1
ATOM 1015 N N . LEU A 1 129 ? 25.835 1.904 -28.678 1.00 60.78 129 LEU A N 1
ATOM 1016 C CA . LEU A 1 129 ? 26.908 2.693 -29.277 1.00 60.78 129 LEU A CA 1
ATOM 1017 C C . LEU A 1 129 ? 28.019 1.748 -29.768 1.00 60.78 129 LEU A C 1
ATOM 1019 O O . LEU A 1 129 ? 28.619 1.045 -28.950 1.00 60.78 129 LEU A O 1
ATOM 1023 N N . PRO A 1 130 ? 28.333 1.719 -31.080 1.00 64.31 130 PRO A N 1
ATOM 1024 C CA . PRO A 1 130 ? 29.459 0.940 -31.574 1.00 64.31 130 PRO A CA 1
ATOM 1025 C C . PRO A 1 130 ? 30.753 1.395 -30.873 1.00 64.31 130 PRO A C 1
ATOM 1027 O O . PRO A 1 130 ? 30.917 2.600 -30.632 1.00 64.31 130 PRO A O 1
ATOM 1030 N N . PRO A 1 131 ? 31.690 0.475 -30.557 1.00 58.62 131 PRO A N 1
ATOM 1031 C CA . PRO A 1 131 ? 32.971 0.820 -29.943 1.00 58.62 131 PRO A CA 1
ATOM 1032 C C . PRO A 1 131 ? 33.747 1.779 -30.861 1.00 58.62 131 PRO A C 1
ATOM 1034 O O . PRO A 1 131 ? 34.396 1.354 -31.811 1.00 58.62 131 PRO A O 1
ATOM 1037 N N . GLY A 1 132 ? 33.634 3.090 -30.635 1.00 65.19 132 GLY A N 1
ATOM 1038 C CA . GLY A 1 132 ? 34.263 4.097 -31.500 1.00 65.19 132 GLY A CA 1
ATOM 1039 C C . GLY A 1 132 ? 33.586 5.467 -31.568 1.00 65.19 132 GLY A C 1
ATOM 1040 O O . GLY A 1 132 ? 34.208 6.408 -32.049 1.00 65.19 132 GLY A O 1
ATOM 1041 N N . ALA A 1 133 ? 32.362 5.633 -31.055 1.00 61.47 133 ALA A N 1
ATOM 1042 C CA . ALA A 1 133 ? 31.630 6.903 -31.169 1.00 61.47 133 ALA A CA 1
ATOM 1043 C C . ALA A 1 133 ? 32.143 8.053 -30.266 1.00 61.47 133 ALA A C 1
ATOM 1045 O O . ALA A 1 133 ? 31.637 9.166 -30.365 1.00 61.47 133 ALA A O 1
ATOM 1046 N N . ILE A 1 134 ? 33.154 7.821 -29.414 1.00 63.53 134 ILE A N 1
ATOM 1047 C CA . ILE A 1 134 ? 33.661 8.801 -28.426 1.00 63.53 134 ILE A CA 1
ATOM 1048 C C . ILE A 1 134 ? 35.062 9.350 -28.772 1.00 63.53 134 ILE A C 1
ATOM 1050 O O . ILE A 1 134 ? 35.804 9.777 -27.893 1.0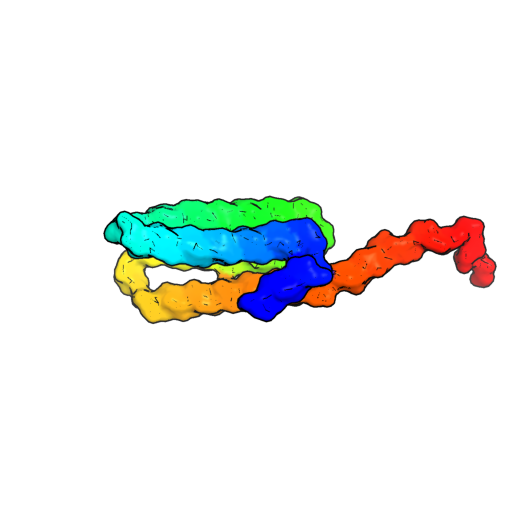0 63.53 134 ILE A O 1
ATOM 1054 N N . ARG A 1 135 ? 35.464 9.339 -30.051 1.00 64.06 135 ARG A N 1
ATOM 1055 C CA . ARG A 1 135 ? 36.625 10.121 -30.515 1.00 64.06 135 ARG A CA 1
ATOM 1056 C C . ARG A 1 135 ? 36.202 11.149 -31.556 1.00 64.06 135 ARG A C 1
ATOM 1058 O O . ARG A 1 135 ? 36.136 10.829 -32.742 1.00 64.06 135 ARG A O 1
ATOM 1065 N N . ARG A 1 136 ? 35.981 12.381 -31.109 1.00 58.41 136 ARG A N 1
ATOM 1066 C CA . ARG A 1 136 ? 36.251 13.597 -31.879 1.00 58.41 136 ARG A CA 1
ATOM 1067 C C . ARG A 1 136 ? 36.832 14.647 -30.953 1.00 58.41 136 ARG A C 1
ATOM 1069 O O . ARG A 1 136 ? 36.320 14.743 -29.819 1.00 58.41 136 ARG A O 1
#

Nearest PDB structures (foldseek):
  8tn1-assembly1_B  TM=4.919E-01  e=4.298E+00  synthetic construct
  9dze-assembly1_B  TM=5.102E-01  e=5.250E+00  synthetic construct
  8tn6-assembly1_C  TM=3.912E-01  e=4.089E+00  synthetic construct
  6x8n-assembly2_B  TM=3.771E-01  e=5.802E+00  synthetic construct

Radius of gyration: 18.97 Å; Cα contacts (8 Å, |Δi|>4): 114; chains: 1; bounding box: 56×27×52 Å

Solvent-accessible surface area (backbone atoms only — not comparable to full-atom values): 7430 Å² total; per-residue (Å²): 109,71,47,53,55,43,16,69,76,42,25,55,74,66,40,36,50,55,49,48,42,57,54,48,44,57,55,48,44,57,51,44,59,74,71,46,90,73,36,66,65,57,43,49,54,45,37,50,52,45,25,51,52,31,43,54,46,34,76,67,47,95,54,74,56,36,48,61,36,21,53,33,35,44,52,41,41,50,50,52,50,50,45,71,75,37,76,83,56,53,67,66,59,51,54,52,50,46,53,52,31,54,52,51,38,51,47,37,48,34,50,46,12,70,46,37,62,64,52,57,53,65,72,55,59,79,75,71,62,64,96,68,84,86,75,130

Sequence (136 aa):
MTVCVTAVWRGRDEERLATAAILADWALAIFVYRASQETQWGILMIDCAQCAVFLWIALRSPRYWPLPLAAFGLLELLTHLAHAADTTVSGWAYITAEMIWSYLLLFTVGYASWTAPRYAESTVEPTALPPGAIRR

pLDDT: mean 82.88, std 13.04, range [54.53, 97.06]

Secondary structure (DSSP, 8-state):
-HHHHHHHHH--HHHHHHHHHHHHHHHHHHHHHHH-S-HHHHHHHHHHHHHHHHHHHHHH-SSSTHHHHHHHHHHHHHHHHHHHH-TTS-HHHHHHHHHHHHHHHHHHHHHHHHHHHHHHHHHHTTTSS-TTTT--